Protein AF-A0A7J4DCG9-F1 (afdb_monomer_lite)

Sequence (161 aa):
MSRRATLTTMMIALLLVAVPYTTLATDSDGDGTDDADDDFPYNPCADTDTDGDGMPDTVISGCSSQSVDGYTSFEDPFTIASVKYTDTGNESVSRYLWNNANEPHIAHNQTNGTEMGFTLYYTSTGGVGLTDGDYFGTINYTGTVGNFTDGNNGYQMSDVD

pLDDT: mean 71.57, std 14.64, range [41.41, 92.0]

Radius of gyration: 29.54 Å; chains: 1; bounding box: 94×32×77 Å

Structure (mmCIF, N/CA/C/O backbone):
data_AF-A0A7J4DCG9-F1
#
_entry.id   AF-A0A7J4DCG9-F1
#
loop_
_atom_site.group_PDB
_atom_site.id
_atom_site.type_symbol
_atom_site.label_atom_id
_atom_site.label_alt_id
_atom_site.label_comp_id
_atom_site.label_asym_id
_atom_site.label_entity_id
_atom_site.label_seq_id
_atom_site.pdbx_PDB_ins_code
_atom_site.Cartn_x
_atom_site.Cartn_y
_atom_site.Cartn_z
_atom_site.occupancy
_atom_site.B_iso_or_equiv
_atom_site.auth_seq_id
_atom_site.auth_comp_id
_atom_site.auth_asym_id
_atom_site.auth_atom_id
_atom_site.pdbx_PDB_model_num
ATOM 1 N N . MET A 1 1 ? -75.446 -18.876 54.623 1.00 44.22 1 MET A N 1
ATOM 2 C CA . MET A 1 1 ? -74.372 -17.961 54.182 1.00 44.22 1 MET A CA 1
ATOM 3 C C . MET A 1 1 ? -74.416 -17.869 52.667 1.00 44.22 1 MET A C 1
ATOM 5 O O . MET A 1 1 ? -74.259 -18.893 52.027 1.00 44.22 1 MET A O 1
ATOM 9 N N . SER A 1 2 ? -74.671 -16.693 52.099 1.00 45.44 2 SER A N 1
ATOM 10 C CA . SER A 1 2 ? -74.272 -16.368 50.722 1.00 45.44 2 SER A CA 1
ATOM 11 C C . SER A 1 2 ? -74.349 -14.850 50.569 1.00 45.44 2 SER A C 1
ATOM 13 O O . SER A 1 2 ? -75.435 -14.274 50.615 1.00 45.44 2 SER A O 1
ATOM 15 N N . ARG A 1 3 ? -73.190 -14.184 50.524 1.00 50.09 3 ARG A N 1
ATOM 16 C CA . ARG A 1 3 ? -73.089 -12.743 50.265 1.00 50.09 3 ARG A CA 1
ATOM 17 C C . ARG A 1 3 ? -72.812 -12.563 48.774 1.00 50.09 3 ARG A C 1
ATOM 19 O O . ARG A 1 3 ? -71.846 -13.116 48.261 1.00 50.09 3 ARG A O 1
ATOM 26 N N . ARG A 1 4 ? -73.681 -11.805 48.099 1.00 56.53 4 ARG A N 1
ATOM 27 C CA . ARG A 1 4 ? -73.513 -11.366 46.707 1.00 56.53 4 ARG A CA 1
ATOM 28 C C . ARG A 1 4 ? -72.272 -10.474 46.603 1.00 56.53 4 ARG A C 1
ATOM 30 O O . ARG A 1 4 ? -72.200 -9.475 47.312 1.00 56.53 4 ARG A O 1
ATOM 37 N N . ALA A 1 5 ? -71.341 -10.817 45.716 1.00 58.09 5 ALA A N 1
ATOM 38 C CA . ALA A 1 5 ? -70.244 -9.942 45.320 1.00 58.09 5 ALA A CA 1
ATOM 39 C C . ALA A 1 5 ? -70.673 -9.142 44.080 1.00 58.09 5 ALA A C 1
ATOM 41 O O . ALA A 1 5 ? -71.005 -9.713 43.043 1.00 58.09 5 ALA A O 1
ATOM 42 N N . THR A 1 6 ? -70.732 -7.820 44.213 1.00 58.25 6 THR A N 1
ATOM 43 C CA . THR A 1 6 ? -70.930 -6.870 43.112 1.00 58.25 6 THR A CA 1
ATOM 44 C C . THR A 1 6 ? -69.676 -6.825 42.241 1.00 58.25 6 THR A C 1
ATOM 46 O O . THR A 1 6 ? -68.588 -6.584 42.761 1.00 58.25 6 THR A O 1
ATOM 49 N N . LEU A 1 7 ? -69.822 -7.053 40.929 1.00 55.84 7 LEU A N 1
ATOM 50 C CA . LEU A 1 7 ? -68.757 -6.822 39.950 1.00 55.84 7 LEU A CA 1
ATOM 51 C C . LEU A 1 7 ? -68.547 -5.313 39.794 1.00 55.84 7 LEU A C 1
ATOM 53 O O . LEU A 1 7 ? -69.389 -4.623 39.222 1.00 55.84 7 LEU A O 1
ATOM 57 N N . THR A 1 8 ? -67.420 -4.814 40.288 1.00 48.59 8 THR A N 1
ATOM 58 C CA . THR A 1 8 ? -66.959 -3.455 40.007 1.00 48.59 8 THR A CA 1
ATOM 59 C C . THR A 1 8 ? -66.013 -3.519 38.813 1.00 48.59 8 THR A C 1
ATOM 61 O O . THR A 1 8 ? -64.968 -4.162 38.873 1.00 48.59 8 THR A O 1
ATOM 64 N N . THR A 1 9 ? -66.412 -2.889 37.711 1.00 53.56 9 THR A N 1
ATOM 65 C CA . THR A 1 9 ? -65.647 -2.736 36.471 1.00 53.56 9 THR A CA 1
ATOM 66 C C . THR A 1 9 ? -64.267 -2.134 36.755 1.00 53.56 9 THR A C 1
ATOM 68 O O . THR A 1 9 ? -64.163 -0.945 37.049 1.00 53.56 9 THR A O 1
ATOM 71 N N . MET A 1 10 ? -63.196 -2.928 36.658 1.00 53.28 10 MET A N 1
ATOM 72 C CA . MET A 1 10 ? -61.834 -2.392 36.583 1.00 53.28 10 MET A CA 1
ATOM 73 C C . MET A 1 10 ? -61.588 -1.912 35.151 1.00 53.28 10 MET A C 1
ATOM 75 O O . MET A 1 10 ? -61.256 -2.704 34.272 1.00 53.28 10 MET A O 1
ATOM 79 N N . MET A 1 11 ? -61.763 -0.610 34.904 1.00 48.47 11 MET A N 1
ATOM 80 C CA . MET A 1 11 ? -61.104 0.027 33.765 1.00 48.47 11 MET A CA 1
ATOM 81 C C . MET A 1 11 ? -59.597 -0.029 34.016 1.00 48.47 11 MET A C 1
ATOM 83 O O . MET A 1 11 ? -59.070 0.705 34.850 1.00 48.47 11 MET A O 1
ATOM 87 N N . ILE A 1 12 ? -58.910 -0.916 33.303 1.00 56.66 12 ILE A N 1
ATOM 88 C CA . ILE A 1 12 ? -57.455 -0.894 33.195 1.00 56.66 12 ILE A CA 1
ATOM 89 C C . ILE A 1 12 ? -57.124 0.312 32.315 1.00 56.66 12 ILE A C 1
ATOM 91 O O . ILE A 1 12 ? -57.297 0.277 31.098 1.00 56.66 12 ILE A O 1
ATOM 95 N N . ALA A 1 13 ? -56.723 1.412 32.949 1.00 50.56 13 ALA A N 1
ATOM 96 C CA . ALA A 1 13 ? -56.081 2.514 32.257 1.00 50.56 13 ALA A CA 1
ATOM 97 C C . ALA A 1 13 ? -54.758 1.983 31.693 1.00 50.56 13 ALA A C 1
ATOM 99 O O . ALA A 1 13 ? -53.859 1.621 32.452 1.00 50.56 13 ALA A O 1
ATOM 100 N N . LEU A 1 14 ? -54.662 1.895 30.365 1.00 54.31 14 LEU A N 1
ATOM 101 C CA . LEU A 1 14 ? -53.401 1.680 29.669 1.00 54.31 14 LEU A CA 1
ATOM 102 C C . LEU A 1 14 ? -52.536 2.915 29.934 1.00 54.31 14 LEU A C 1
ATOM 104 O O . LEU A 1 14 ? -52.659 3.935 29.258 1.00 54.31 14 LEU A O 1
ATOM 108 N N . LEU A 1 15 ? -51.722 2.840 30.986 1.00 50.94 15 LEU A N 1
ATOM 109 C CA . LEU A 1 15 ? -50.648 3.784 31.227 1.00 50.94 15 LEU A CA 1
ATOM 110 C C . LEU A 1 15 ? -49.685 3.613 30.054 1.00 50.94 15 LEU A C 1
ATOM 112 O O . LEU A 1 15 ? -48.963 2.620 29.981 1.00 50.94 15 LEU A O 1
ATOM 116 N N . LEU A 1 16 ? -49.744 4.543 29.101 1.00 51.16 16 LEU A N 1
ATOM 117 C CA . LEU A 1 16 ? -48.717 4.697 28.084 1.00 51.16 16 LEU A CA 1
ATOM 118 C C . LEU A 1 16 ? -47.424 4.970 28.857 1.00 51.16 16 LEU A C 1
ATOM 120 O O . LEU A 1 16 ? -47.206 6.079 29.346 1.00 51.16 16 LEU A O 1
ATOM 124 N N . VAL A 1 17 ? -46.617 3.931 29.066 1.00 52.47 17 VAL A N 1
ATOM 125 C CA . VAL A 1 17 ? -45.258 4.092 29.566 1.00 52.47 17 VAL A CA 1
ATOM 126 C C . VAL A 1 17 ? -44.535 4.815 28.442 1.00 52.47 17 VAL A C 1
ATOM 128 O O . VAL A 1 17 ? -44.123 4.202 27.463 1.00 52.47 17 VAL A O 1
ATOM 131 N N . ALA A 1 18 ? -44.464 6.142 28.539 1.00 52.88 18 ALA A N 1
ATOM 132 C CA . ALA A 1 18 ? -43.447 6.900 27.844 1.00 52.88 18 ALA A CA 1
ATOM 133 C C . ALA A 1 18 ? -42.127 6.405 28.432 1.00 52.88 18 ALA A C 1
ATOM 135 O O . ALA A 1 18 ? -41.692 6.864 29.487 1.00 52.88 18 ALA A O 1
ATOM 136 N N . VAL A 1 19 ? -41.567 5.369 27.810 1.00 52.94 19 VAL A N 1
ATOM 137 C CA . VAL A 1 19 ? -40.178 4.995 28.027 1.00 52.94 19 VAL A CA 1
ATOM 138 C C . VAL A 1 19 ? -39.419 6.275 27.690 1.00 52.94 19 VAL A C 1
ATOM 140 O O . VAL A 1 19 ? -39.606 6.778 26.577 1.00 52.94 19 VAL A O 1
ATOM 143 N N . PRO A 1 20 ? -38.684 6.899 28.628 1.00 50.31 20 PRO A N 1
ATOM 144 C CA . PRO A 1 20 ? -37.790 7.958 28.216 1.00 50.31 20 PRO A CA 1
ATOM 145 C C . PRO A 1 20 ? -36.866 7.283 27.214 1.00 50.31 20 PRO A C 1
ATOM 147 O O . PRO A 1 20 ? -36.196 6.312 27.559 1.00 50.31 20 PRO A O 1
ATOM 150 N N . TYR A 1 21 ? -36.929 7.720 25.958 1.00 48.03 21 TYR A N 1
ATOM 151 C CA . TYR A 1 21 ? -35.881 7.431 25.002 1.00 48.03 21 TYR A CA 1
ATOM 152 C C . TYR A 1 21 ? -34.609 7.832 25.729 1.00 48.03 21 TYR A C 1
ATOM 154 O O . TYR A 1 21 ? -34.419 9.011 26.041 1.00 48.03 21 TYR A O 1
ATOM 162 N N . THR A 1 22 ? -33.820 6.845 26.132 1.00 48.50 22 THR A N 1
ATOM 163 C CA . THR A 1 22 ? -32.450 7.095 26.513 1.00 48.50 22 THR A CA 1
ATOM 164 C C . THR A 1 22 ? -31.837 7.593 25.221 1.00 48.50 22 THR A C 1
ATOM 166 O O . THR A 1 22 ? -31.469 6.811 24.356 1.00 48.50 22 THR A O 1
ATOM 169 N N . THR A 1 23 ? -31.821 8.913 25.041 1.00 51.66 23 THR A N 1
ATOM 170 C CA . THR A 1 23 ? -30.676 9.536 24.397 1.00 51.66 23 THR A CA 1
ATOM 171 C C . THR A 1 23 ? -29.499 8.863 25.078 1.00 51.66 23 THR A C 1
ATOM 173 O O . THR A 1 23 ? -29.380 9.007 26.302 1.00 51.66 23 THR A O 1
ATOM 176 N N . LEU A 1 24 ? -28.780 8.000 24.367 1.00 57.47 24 LEU A N 1
ATOM 177 C CA . LEU A 1 24 ? -27.548 7.440 24.883 1.00 57.47 24 LEU A CA 1
ATOM 178 C C . LEU A 1 24 ? -26.710 8.668 25.236 1.00 57.47 24 LEU A C 1
ATOM 180 O O . LEU A 1 24 ? -26.319 9.447 24.378 1.00 57.47 24 LEU A O 1
ATOM 184 N N . ALA A 1 25 ? -26.636 8.992 26.528 1.00 62.19 25 ALA A N 1
ATOM 185 C CA . ALA A 1 25 ? -26.013 10.233 26.996 1.00 62.19 25 ALA A CA 1
ATOM 186 C C . ALA A 1 25 ? -24.484 10.186 26.818 1.00 62.19 25 ALA A 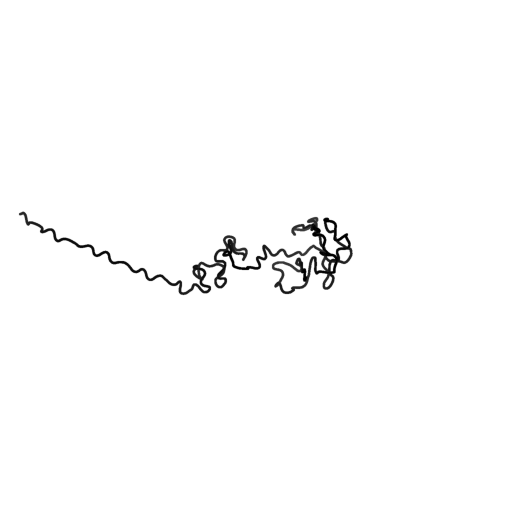C 1
ATOM 188 O O . ALA A 1 25 ? -23.785 11.145 27.137 1.00 62.19 25 ALA A O 1
ATOM 189 N N . THR A 1 26 ? -24.028 9.037 26.343 1.00 83.00 26 THR A N 1
ATOM 190 C CA . THR A 1 26 ? -22.692 8.530 26.120 1.00 83.00 26 THR A CA 1
ATOM 191 C C . THR A 1 26 ? -22.591 8.003 24.690 1.00 83.00 26 THR A C 1
ATOM 193 O O . THR A 1 26 ? -21.842 7.090 24.470 1.00 83.00 26 THR A O 1
ATOM 196 N N . ASP A 1 27 ? -23.380 8.484 23.731 1.00 88.00 27 ASP A N 1
ATOM 197 C CA . ASP A 1 27 ? -23.137 8.231 22.301 1.00 88.00 27 ASP A CA 1
ATOM 198 C C . ASP A 1 27 ? -22.397 9.467 21.771 1.00 88.00 27 ASP A C 1
ATOM 200 O O . ASP A 1 27 ? -22.999 10.531 21.556 1.00 88.00 27 ASP A O 1
ATOM 204 N N . SER A 1 28 ? -21.065 9.392 21.766 1.00 90.12 28 SER A N 1
ATOM 205 C CA . SER A 1 28 ? -20.195 10.556 21.578 1.00 90.12 28 SER A CA 1
ATOM 206 C C . SER A 1 28 ? -20.137 11.051 20.134 1.00 90.12 28 SER A C 1
ATOM 208 O O . SER A 1 28 ? -19.852 12.239 19.923 1.00 90.12 28 SER A O 1
ATOM 210 N N . ASP A 1 29 ? -20.422 10.203 19.150 1.00 86.12 29 ASP A N 1
ATOM 211 C CA . ASP A 1 29 ? -20.410 10.572 17.733 1.00 86.12 29 ASP A CA 1
ATOM 212 C C . ASP A 1 29 ? -21.792 10.566 17.061 1.00 86.12 29 ASP A C 1
ATOM 214 O O . ASP A 1 29 ? -21.968 11.210 16.019 1.00 86.12 29 ASP A O 1
ATOM 218 N N . GLY A 1 30 ? -22.802 10.006 17.722 1.00 88.69 30 GLY A N 1
ATOM 219 C CA . GLY A 1 30 ? -24.195 10.067 17.312 1.00 88.69 30 GLY A CA 1
ATOM 220 C C . GLY A 1 30 ? -24.573 9.051 16.240 1.00 88.69 30 GLY A C 1
ATOM 221 O O . GLY A 1 30 ? -25.526 9.325 15.494 1.00 88.69 30 GLY A O 1
ATOM 222 N N . ASP A 1 31 ? -23.846 7.940 16.109 1.00 85.94 31 ASP A N 1
ATOM 223 C CA . ASP A 1 31 ? -24.159 6.892 15.131 1.00 85.94 31 ASP A CA 1
ATOM 224 C C . ASP A 1 31 ? -25.282 5.935 15.574 1.00 85.94 31 ASP A C 1
ATOM 226 O O . ASP A 1 31 ? -25.894 5.252 14.741 1.00 85.94 31 ASP A O 1
ATOM 230 N N . GLY A 1 32 ? -25.661 6.003 16.854 1.00 88.75 32 GLY A N 1
ATOM 231 C CA . GLY A 1 32 ? -26.732 5.218 17.454 1.00 88.75 32 GLY A CA 1
ATOM 232 C C . GLY A 1 32 ? -26.263 4.066 18.344 1.00 88.75 32 GLY A C 1
ATOM 233 O O . GLY A 1 32 ? -27.137 3.381 18.899 1.00 88.75 32 GLY A O 1
ATOM 234 N N . THR A 1 33 ? -24.953 3.881 18.513 1.00 89.31 33 THR A N 1
ATOM 235 C CA . THR A 1 33 ? -24.330 2.921 19.437 1.00 89.31 33 THR A CA 1
ATOM 236 C C . THR A 1 33 ? -23.847 3.637 20.713 1.00 89.31 33 THR A C 1
ATOM 238 O O . THR A 1 33 ? -23.588 4.833 20.718 1.00 89.31 33 THR A O 1
ATOM 241 N N . ASP A 1 34 ? -23.852 2.958 21.868 1.00 90.75 34 ASP A N 1
ATOM 242 C CA . ASP A 1 34 ? -23.335 3.542 23.125 1.00 90.75 34 ASP A CA 1
ATOM 243 C C . ASP A 1 34 ? -21.804 3.494 23.119 1.00 90.75 34 ASP A C 1
ATOM 245 O O . ASP A 1 34 ? -21.279 2.436 22.797 1.00 90.75 34 ASP A O 1
ATOM 249 N N . ASP A 1 35 ? -21.090 4.511 23.618 1.00 89.81 35 ASP A N 1
ATOM 250 C CA . ASP A 1 35 ? -19.615 4.516 23.748 1.00 89.81 35 ASP A CA 1
ATOM 251 C C . ASP A 1 35 ? -19.070 3.259 24.465 1.00 89.81 35 ASP A C 1
ATOM 253 O O . ASP A 1 35 ? -17.888 2.933 24.369 1.00 89.81 35 ASP A O 1
ATOM 257 N N . ALA A 1 36 ? -19.891 2.599 25.292 1.00 90.12 36 ALA A N 1
ATOM 258 C CA . ALA A 1 36 ? -19.518 1.385 26.019 1.00 90.12 36 ALA A CA 1
ATOM 259 C C . ALA A 1 36 ? -19.610 0.093 25.186 1.00 90.12 36 ALA A C 1
ATOM 261 O O . ALA A 1 36 ? -18.983 -0.898 25.564 1.00 90.12 36 ALA A O 1
ATOM 262 N N . ASP A 1 37 ? -20.407 0.109 24.120 1.00 90.06 37 ASP A N 1
ATOM 263 C CA . ASP A 1 37 ? -20.679 -1.008 23.210 1.00 90.06 37 ASP A CA 1
ATOM 264 C C . ASP A 1 37 ? -20.216 -0.695 21.766 1.00 90.06 37 ASP A C 1
ATOM 266 O O . ASP A 1 37 ? -20.487 -1.480 20.862 1.00 90.06 37 ASP A O 1
ATOM 270 N N . ASP A 1 38 ? -19.546 0.443 21.570 1.00 90.06 38 ASP A N 1
ATOM 271 C CA . ASP A 1 38 ? -18.994 0.942 20.312 1.00 90.06 38 ASP A CA 1
ATOM 272 C C . ASP A 1 38 ? -17.466 0.765 20.310 1.00 90.06 38 ASP A C 1
ATOM 274 O O . ASP A 1 38 ? -16.756 1.291 21.177 1.00 90.06 38 ASP A O 1
ATOM 278 N N . ASP A 1 39 ? -16.947 0.009 19.345 1.00 92.00 39 ASP A N 1
ATOM 279 C CA . ASP A 1 39 ? -15.506 -0.214 19.184 1.00 92.00 39 ASP A CA 1
ATOM 280 C C . ASP A 1 39 ? -14.783 1.021 18.604 1.00 92.00 39 ASP A C 1
ATOM 282 O O . ASP A 1 39 ? -13.559 1.165 18.739 1.00 92.00 39 ASP A O 1
ATOM 286 N N . PHE A 1 40 ? -15.535 1.975 18.042 1.00 88.50 40 PHE A N 1
ATOM 287 C CA . PHE A 1 40 ? -15.062 3.251 17.510 1.00 88.50 40 PHE A CA 1
ATOM 288 C C . PHE A 1 40 ? -15.840 4.480 18.049 1.00 88.50 40 PHE A C 1
ATOM 290 O O . PHE A 1 40 ? -16.286 5.284 17.234 1.00 88.50 40 PHE A O 1
ATOM 297 N N . PRO A 1 41 ? -15.816 4.788 19.370 1.00 89.88 41 PRO A N 1
ATOM 298 C CA . PRO A 1 41 ? -16.686 5.786 20.042 1.00 89.88 41 PRO A CA 1
ATOM 299 C C . PRO A 1 41 ? -16.662 7.250 19.551 1.00 89.88 41 PRO A C 1
ATOM 301 O O . PRO A 1 41 ? -17.262 8.137 20.154 1.00 89.88 41 PRO A O 1
ATOM 304 N N . TYR A 1 42 ? -15.832 7.580 18.565 1.00 86.94 42 TYR A N 1
ATOM 305 C CA . TYR A 1 42 ? -15.688 8.932 18.014 1.00 86.94 42 TYR A CA 1
ATOM 306 C C . TYR A 1 42 ? -15.776 8.954 16.481 1.00 86.94 42 TYR A C 1
ATOM 308 O O . TYR A 1 42 ? -15.419 9.965 15.857 1.00 86.94 42 TYR A O 1
ATOM 316 N N . ASN A 1 43 ? -16.160 7.839 15.869 1.00 83.81 43 ASN A N 1
ATOM 317 C CA . ASN A 1 43 ? -16.291 7.668 14.440 1.00 83.81 43 ASN A CA 1
ATOM 318 C C . ASN A 1 43 ? -17.760 7.407 14.062 1.00 83.81 43 ASN A C 1
ATOM 320 O O . ASN A 1 43 ? -18.161 6.254 13.972 1.00 83.81 43 ASN A O 1
ATOM 324 N N . PRO 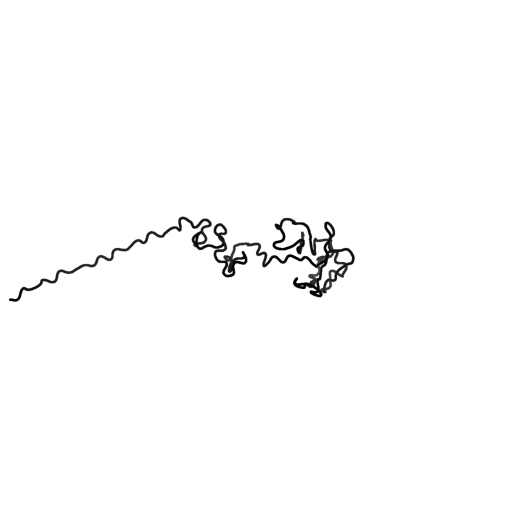A 1 44 ? -18.513 8.436 13.626 1.00 87.69 44 PRO A N 1
ATOM 325 C CA . PRO A 1 44 ? -19.952 8.320 13.364 1.00 87.69 44 PRO A CA 1
ATOM 326 C C . PRO A 1 44 ? -20.315 7.466 12.133 1.00 87.69 44 PRO A C 1
ATOM 328 O O . PRO A 1 44 ? -21.406 7.575 11.570 1.00 87.69 44 PRO A O 1
ATOM 331 N N . CYS A 1 45 ? -19.340 6.735 11.602 1.00 87.56 45 CYS A N 1
ATOM 332 C CA . CYS A 1 45 ? -19.407 5.929 10.402 1.00 87.56 45 CYS A CA 1
ATOM 333 C C . CYS A 1 45 ? -19.166 4.441 10.676 1.00 87.56 45 CYS A C 1
ATOM 335 O O . CYS A 1 45 ? -19.226 3.681 9.705 1.00 87.56 45 CYS A O 1
ATOM 337 N N . ALA A 1 46 ? -18.851 4.040 11.908 1.00 88.75 46 ALA A N 1
ATOM 338 C CA . ALA A 1 46 ? -18.504 2.672 12.269 1.00 88.75 46 ALA A CA 1
ATOM 339 C C . ALA A 1 46 ? -18.730 2.421 13.763 1.00 88.75 46 ALA A C 1
ATOM 341 O O . ALA A 1 46 ? -18.283 3.239 14.547 1.00 88.75 46 ALA A O 1
ATOM 342 N N . ASP A 1 47 ? -19.287 1.255 14.109 1.00 90.31 47 ASP A N 1
ATOM 343 C CA . ASP A 1 47 ? -19.621 0.884 15.494 1.00 90.31 47 ASP A CA 1
ATOM 344 C C . ASP A 1 47 ? -19.016 -0.460 15.966 1.00 90.31 47 ASP A C 1
ATOM 346 O O . ASP A 1 47 ? -18.784 -0.664 17.153 1.00 90.31 47 ASP A O 1
ATOM 350 N N . THR A 1 48 ? -18.763 -1.401 15.050 1.00 89.69 48 THR A N 1
ATOM 351 C CA . THR A 1 48 ? -18.478 -2.811 15.379 1.00 89.69 48 THR A CA 1
ATOM 352 C C . THR A 1 48 ? -17.140 -3.275 14.796 1.00 89.69 48 THR A C 1
ATOM 354 O O . THR A 1 48 ? -16.920 -3.111 13.593 1.00 89.69 48 THR A O 1
ATOM 357 N N . ASP A 1 49 ? -16.302 -3.929 15.607 1.00 88.31 49 ASP A N 1
ATOM 358 C CA . ASP A 1 49 ? -15.083 -4.665 15.220 1.00 88.31 49 ASP A CA 1
ATOM 359 C C . ASP A 1 49 ? -15.124 -6.092 15.814 1.00 88.31 49 ASP A C 1
ATOM 361 O O . ASP A 1 49 ? -14.710 -6.350 16.950 1.00 88.31 49 ASP A O 1
ATOM 365 N N . THR A 1 50 ? -15.676 -7.055 15.065 1.00 90.75 50 THR A N 1
ATOM 366 C CA . THR A 1 50 ? -15.933 -8.406 15.601 1.00 90.75 50 THR A CA 1
ATOM 367 C C . THR A 1 50 ? -14.650 -9.189 15.906 1.00 90.75 50 THR A C 1
ATOM 369 O O . THR A 1 50 ? -14.666 -10.070 16.781 1.00 90.75 50 THR A O 1
ATOM 372 N N . ASP A 1 51 ? -13.557 -8.944 15.180 1.00 79.38 51 ASP A N 1
ATOM 373 C CA . ASP A 1 51 ? -12.300 -9.688 15.329 1.00 79.38 51 ASP A CA 1
ATOM 374 C C . ASP A 1 51 ? -11.163 -8.902 16.001 1.00 79.38 51 ASP A C 1
ATOM 376 O O . ASP A 1 51 ? -10.126 -9.497 16.327 1.00 79.38 51 ASP A O 1
ATOM 380 N N . GLY A 1 52 ? -11.413 -7.645 16.365 1.00 82.56 52 GLY A N 1
ATOM 381 C CA . GLY A 1 52 ? -10.520 -6.805 17.155 1.00 82.56 52 GLY A CA 1
ATOM 382 C C . GLY A 1 52 ? -9.277 -6.377 16.380 1.00 82.56 52 GLY A C 1
ATOM 383 O O . GLY A 1 52 ? -8.210 -6.218 16.990 1.00 82.56 52 GLY A O 1
ATOM 384 N N . ASP A 1 53 ? -9.370 -6.284 15.054 1.00 73.44 53 ASP A N 1
ATOM 385 C CA . ASP A 1 53 ? -8.246 -5.938 14.182 1.00 73.44 53 ASP A CA 1
ATOM 386 C C . ASP A 1 53 ? -8.049 -4.415 14.024 1.00 73.44 53 ASP A C 1
ATOM 388 O O . ASP A 1 53 ? -7.047 -3.963 13.453 1.00 73.44 53 ASP A O 1
ATOM 392 N N . GLY A 1 54 ? -8.949 -3.622 14.614 1.00 78.06 54 GLY A N 1
ATOM 393 C CA . GLY A 1 54 ? -8.958 -2.166 14.565 1.00 78.06 54 GLY A CA 1
ATOM 394 C C . GLY A 1 54 ? -9.600 -1.596 13.300 1.00 78.06 54 GLY A C 1
ATOM 395 O O . GLY A 1 54 ? -9.511 -0.381 13.083 1.00 78.06 54 GLY A O 1
ATOM 396 N N . MET A 1 55 ? -10.221 -2.435 12.467 1.00 78.50 55 MET A N 1
ATOM 397 C CA . MET A 1 55 ? -11.038 -2.051 11.321 1.00 78.50 55 MET A CA 1
ATOM 398 C C . MET A 1 55 ? -12.508 -2.371 11.592 1.00 78.50 55 MET A C 1
ATOM 400 O O . MET A 1 55 ? -12.837 -3.351 12.248 1.00 78.50 55 MET A O 1
ATOM 404 N N . PRO A 1 56 ? -13.431 -1.542 11.090 1.00 83.50 56 PRO A N 1
ATOM 405 C CA . PRO A 1 56 ? -14.839 -1.788 11.317 1.00 83.50 56 PRO A CA 1
ATOM 406 C C . PRO A 1 56 ? -15.371 -2.889 10.401 1.00 83.50 56 PRO A C 1
ATOM 408 O O . PRO A 1 56 ? -15.097 -2.894 9.197 1.00 83.50 56 PRO A O 1
ATOM 411 N N . ASP A 1 57 ? -16.234 -3.749 10.942 1.00 82.88 57 ASP A N 1
ATOM 412 C CA . ASP A 1 57 ? -16.959 -4.779 10.192 1.00 82.88 57 ASP A CA 1
ATOM 413 C C . ASP A 1 57 ? -17.731 -4.168 9.012 1.00 82.88 57 ASP A C 1
ATOM 415 O O . ASP A 1 57 ? -17.833 -4.746 7.923 1.00 82.88 57 ASP A O 1
ATOM 419 N N . THR A 1 58 ? -18.322 -2.989 9.241 1.00 81.50 58 THR A N 1
ATOM 420 C CA . THR A 1 58 ? -19.060 -2.231 8.231 1.00 81.50 58 THR A CA 1
ATOM 421 C C . THR A 1 58 ? -18.884 -0.729 8.411 1.00 81.50 58 THR A C 1
ATOM 423 O O . THR A 1 58 ? -18.743 -0.233 9.522 1.00 81.50 58 THR A O 1
ATOM 426 N N . VAL A 1 59 ? -18.940 0.006 7.298 1.00 82.25 59 VAL A N 1
ATOM 427 C CA . VAL A 1 59 ? -18.913 1.473 7.288 1.00 82.25 59 VAL A CA 1
ATOM 428 C C . VAL A 1 59 ? -20.225 1.998 6.711 1.00 82.25 59 VAL A C 1
ATOM 430 O O . VAL A 1 59 ? -20.706 1.490 5.690 1.00 82.25 59 VAL A O 1
ATOM 433 N N . ILE A 1 60 ? -20.800 3.039 7.318 1.00 80.62 60 ILE A N 1
ATOM 434 C CA . ILE A 1 60 ? -22.033 3.668 6.827 1.00 80.62 60 ILE A CA 1
ATOM 435 C C . ILE A 1 60 ? -21.845 4.186 5.389 1.00 80.62 60 ILE A C 1
ATOM 437 O O . ILE A 1 60 ? -20.931 4.946 5.063 1.00 80.62 60 ILE A O 1
ATOM 441 N N . SER A 1 61 ? -22.769 3.798 4.504 1.00 67.56 61 SER A N 1
ATOM 442 C CA . SER A 1 61 ? -22.773 4.200 3.094 1.00 67.56 61 SER A CA 1
ATOM 443 C C . SER A 1 61 ? -22.844 5.725 2.943 1.00 67.56 61 SER A C 1
ATOM 445 O O . SER A 1 61 ? -23.872 6.336 3.230 1.00 67.56 61 SER A O 1
ATOM 447 N N . GLY A 1 62 ? -21.788 6.326 2.390 1.00 69.62 62 GLY A N 1
ATOM 448 C CA . GLY A 1 62 ? -21.668 7.777 2.196 1.00 69.62 62 GLY A CA 1
ATOM 449 C C . GLY A 1 62 ? -20.612 8.428 3.088 1.00 69.62 62 GLY A C 1
ATOM 450 O O . GLY A 1 62 ? -20.230 9.569 2.828 1.00 69.62 62 GLY A O 1
ATOM 451 N N . CYS A 1 63 ? -20.087 7.695 4.068 1.00 72.94 63 CYS A N 1
ATOM 452 C CA . CYS A 1 63 ? -18.843 8.048 4.726 1.00 72.94 63 CYS A CA 1
ATOM 453 C C . CYS A 1 63 ? -17.665 7.740 3.798 1.00 72.94 63 CYS A C 1
ATOM 455 O O . CYS A 1 63 ? -17.492 6.613 3.337 1.00 72.94 63 CYS A O 1
ATOM 457 N N . SER A 1 64 ? -16.851 8.752 3.497 1.00 63.72 64 SER A N 1
ATOM 458 C CA . SER A 1 64 ? -15.571 8.554 2.822 1.00 63.72 64 SER A CA 1
ATOM 459 C C . SER A 1 64 ? -14.520 8.174 3.861 1.00 63.72 64 SER A C 1
ATOM 461 O O . SER A 1 64 ? -13.681 8.997 4.231 1.00 63.72 64 SER A O 1
ATOM 463 N N . SER A 1 65 ? -14.584 6.950 4.368 1.00 55.12 65 SER A N 1
ATOM 464 C CA . SER A 1 65 ? -13.453 6.397 5.105 1.00 55.12 65 SER A CA 1
ATOM 465 C C . SER A 1 65 ? -12.350 6.117 4.088 1.00 55.12 65 SER A C 1
ATOM 467 O O . SER A 1 65 ? -12.592 5.456 3.077 1.00 55.12 65 SER A O 1
ATOM 469 N N . GLN A 1 66 ? -11.143 6.641 4.313 1.00 49.41 66 GLN A N 1
ATOM 470 C CA . GLN A 1 66 ? -9.955 6.041 3.706 1.00 49.41 66 GLN A CA 1
ATOM 471 C C . GLN A 1 66 ? -9.814 4.673 4.374 1.00 49.41 66 GLN A C 1
ATOM 473 O O . GLN A 1 66 ? -9.187 4.571 5.424 1.00 49.41 66 GLN A O 1
ATOM 478 N N . SER A 1 67 ? -10.497 3.656 3.840 1.00 44.00 67 SER A N 1
ATOM 479 C CA . SER A 1 67 ? -10.326 2.286 4.305 1.00 44.00 67 SER A CA 1
ATOM 480 C C . SER A 1 67 ? -8.931 1.855 3.870 1.00 44.00 67 SER A C 1
ATOM 482 O O . SER A 1 67 ? -8.633 1.638 2.696 1.00 44.00 67 SER A O 1
ATOM 484 N N . VAL A 1 68 ? -8.008 1.877 4.823 1.00 48.50 68 VAL A N 1
ATOM 485 C CA . VAL A 1 68 ? -6.731 1.203 4.656 1.00 48.50 68 VAL A CA 1
ATOM 486 C C . VAL A 1 68 ? -7.022 -0.238 5.038 1.00 48.50 68 VAL A C 1
ATOM 488 O O . VAL A 1 68 ? -6.996 -0.558 6.213 1.00 48.50 68 VAL A O 1
ATOM 491 N N . ASP A 1 69 ? -7.340 -1.087 4.056 1.00 41.78 69 ASP A N 1
ATOM 492 C CA . ASP A 1 69 ? -7.817 -2.479 4.225 1.00 41.78 69 ASP A CA 1
ATOM 493 C C . ASP A 1 69 ? -6.768 -3.451 4.833 1.00 41.78 69 ASP A C 1
ATOM 495 O O . ASP A 1 69 ? -6.839 -4.668 4.662 1.00 41.78 69 ASP A O 1
ATOM 499 N N . GLY A 1 70 ? -5.747 -2.919 5.505 1.00 45.16 70 GLY A N 1
ATOM 500 C CA . GLY A 1 70 ? -4.708 -3.670 6.193 1.00 45.16 70 GLY A CA 1
ATOM 501 C C . GLY A 1 70 ? -3.365 -2.946 6.197 1.00 45.16 70 GLY A C 1
ATOM 502 O O . GLY A 1 70 ? -2.938 -2.348 5.207 1.00 45.16 70 GLY A O 1
ATOM 503 N N . TYR A 1 71 ? -2.654 -3.059 7.316 1.00 50.59 71 TYR A N 1
ATOM 504 C CA . TYR A 1 71 ? -1.232 -2.750 7.393 1.00 50.59 71 TYR A CA 1
ATOM 505 C C . TYR A 1 71 ? -0.456 -4.061 7.287 1.00 50.59 71 TYR A C 1
ATOM 507 O O . TYR A 1 71 ? -0.584 -4.936 8.136 1.00 50.59 71 TYR A O 1
ATOM 515 N N . THR A 1 72 ? 0.378 -4.196 6.259 1.00 53.78 72 THR A N 1
ATOM 516 C CA . THR A 1 72 ? 1.437 -5.208 6.245 1.00 53.78 72 THR A CA 1
ATOM 517 C C . THR A 1 72 ? 2.764 -4.468 6.274 1.00 53.78 72 THR A C 1
ATOM 519 O O . THR A 1 72 ? 3.122 -3.740 5.348 1.00 53.78 72 THR A O 1
ATOM 522 N N . SER A 1 73 ? 3.474 -4.593 7.384 1.00 60.16 73 SER A N 1
ATOM 523 C CA . SER A 1 73 ? 4.876 -4.211 7.470 1.00 60.16 73 SER A CA 1
ATOM 524 C C . SER A 1 73 ? 5.733 -5.363 6.959 1.00 60.16 73 SER A C 1
ATOM 526 O O . SER A 1 73 ? 5.335 -6.527 7.006 1.00 60.16 73 SER A O 1
ATOM 528 N N . PHE A 1 74 ? 6.888 -5.031 6.394 1.00 67.62 74 PHE A N 1
ATOM 529 C CA . PHE A 1 74 ? 7.799 -6.018 5.835 1.00 67.62 74 PHE A CA 1
ATOM 530 C C . PHE A 1 74 ? 9.203 -5.797 6.377 1.00 67.62 74 PHE A C 1
ATOM 532 O O . PHE A 1 74 ? 9.688 -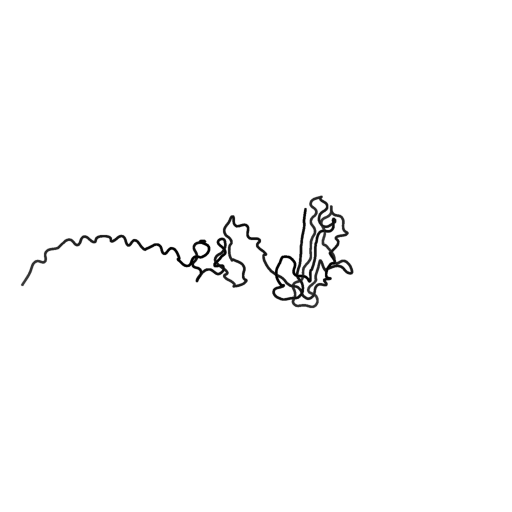4.669 6.349 1.00 67.62 74 PHE A O 1
ATOM 539 N N . GLU A 1 75 ? 9.892 -6.860 6.779 1.00 67.25 75 GLU A N 1
ATOM 540 C CA . GLU A 1 75 ? 11.295 -6.765 7.213 1.00 67.25 75 GLU A CA 1
ATOM 541 C C . GLU A 1 75 ? 12.291 -7.277 6.172 1.00 67.25 75 GLU A C 1
ATOM 543 O O . GLU A 1 75 ? 13.430 -6.814 6.106 1.00 67.25 75 GLU A O 1
ATOM 548 N N . ASP A 1 76 ? 11.838 -8.178 5.304 1.00 75.56 76 ASP A N 1
ATOM 549 C CA . ASP A 1 76 ? 12.689 -8.874 4.338 1.00 75.56 76 ASP A CA 1
ATOM 550 C C . ASP A 1 76 ? 12.881 -8.175 2.974 1.00 75.56 76 ASP A C 1
ATOM 552 O O . ASP A 1 76 ? 13.963 -8.292 2.384 1.00 75.56 76 ASP A O 1
ATOM 556 N N . PRO A 1 77 ? 11.882 -7.491 2.381 1.00 78.56 77 PRO A N 1
ATOM 557 C CA . PRO A 1 77 ? 12.068 -6.794 1.117 1.00 78.56 77 PRO A CA 1
ATOM 558 C C . PRO A 1 77 ? 13.120 -5.688 1.240 1.00 78.56 77 PRO A C 1
ATOM 560 O O . PRO A 1 77 ? 13.070 -4.852 2.138 1.00 78.56 77 PRO A O 1
ATOM 563 N N . PHE A 1 78 ? 14.060 -5.648 0.294 1.00 81.31 78 PHE A N 1
ATOM 564 C CA . PHE A 1 78 ? 15.053 -4.587 0.237 1.00 81.31 78 PHE A CA 1
ATOM 565 C C . PHE A 1 78 ? 14.368 -3.244 0.000 1.00 81.31 78 PHE A C 1
ATOM 567 O O . PHE A 1 78 ? 13.645 -3.053 -0.979 1.00 81.31 78 PHE A O 1
ATOM 574 N N . THR A 1 79 ? 14.673 -2.295 0.872 1.00 77.94 79 THR A N 1
ATOM 575 C CA . THR A 1 79 ? 14.316 -0.894 0.712 1.00 77.94 79 THR A CA 1
ATOM 576 C C . THR A 1 79 ? 15.531 -0.022 0.994 1.00 77.94 79 THR A C 1
ATOM 578 O O . THR A 1 79 ? 16.469 -0.406 1.697 1.00 77.94 79 THR A O 1
ATOM 581 N N . ILE A 1 80 ? 15.522 1.166 0.407 1.00 77.44 80 ILE A N 1
ATOM 582 C CA . ILE A 1 80 ? 16.555 2.174 0.568 1.00 77.44 80 ILE A CA 1
ATOM 583 C C . ILE A 1 80 ? 15.874 3.534 0.715 1.00 77.44 80 ILE A C 1
ATOM 585 O O . ILE A 1 80 ? 15.071 3.947 -0.121 1.00 77.44 80 ILE A O 1
ATOM 589 N N . ALA A 1 81 ? 16.203 4.235 1.799 1.00 72.44 81 ALA A N 1
ATOM 590 C CA . ALA A 1 81 ? 15.642 5.550 2.077 1.00 72.44 81 ALA A CA 1
ATOM 591 C C . ALA A 1 81 ? 15.957 6.526 0.934 1.00 72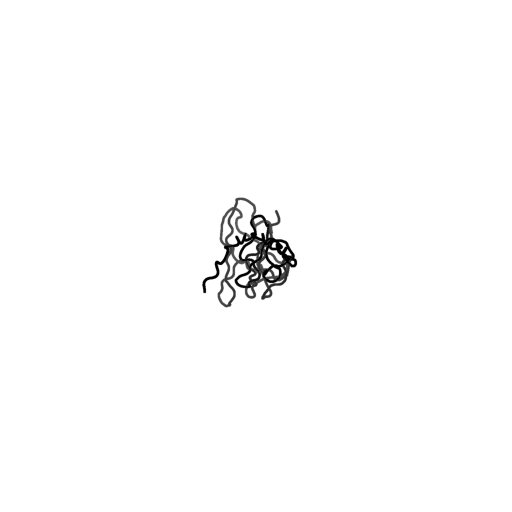.44 81 ALA A C 1
ATOM 593 O O . ALA A 1 81 ? 17.076 6.548 0.415 1.00 72.44 81 ALA A O 1
ATOM 594 N N . SER A 1 82 ? 14.986 7.376 0.594 1.00 71.00 82 SER A N 1
ATOM 595 C CA . SER A 1 82 ? 15.141 8.461 -0.388 1.00 71.00 82 SER A CA 1
ATOM 596 C C . SER A 1 82 ? 15.441 8.023 -1.830 1.00 71.00 82 SER A C 1
ATOM 598 O O . SER A 1 82 ? 15.793 8.867 -2.655 1.00 71.00 82 SER A O 1
ATOM 600 N N . VAL A 1 83 ? 15.281 6.739 -2.156 1.00 76.50 83 VAL A N 1
ATOM 601 C CA . VAL A 1 83 ? 15.312 6.216 -3.529 1.00 76.50 83 VAL A CA 1
ATOM 602 C C . VAL A 1 83 ? 13.919 5.690 -3.868 1.00 76.50 83 VAL A C 1
ATOM 604 O O . VAL A 1 83 ? 13.234 5.142 -3.007 1.00 76.50 83 VAL A O 1
ATOM 607 N N . LYS A 1 84 ? 13.487 5.895 -5.113 1.00 76.69 84 LYS A N 1
ATOM 608 C CA . LYS A 1 84 ? 12.202 5.415 -5.635 1.00 76.69 84 LYS A CA 1
ATOM 609 C C . LYS A 1 84 ? 12.433 4.236 -6.575 1.00 76.69 84 LYS A C 1
ATOM 611 O O . LYS A 1 84 ? 13.496 4.161 -7.192 1.00 76.69 84 LYS A O 1
ATOM 616 N N . TYR A 1 85 ? 11.446 3.354 -6.708 1.00 82.12 85 TYR A N 1
ATOM 617 C CA . TYR A 1 85 ? 11.409 2.446 -7.850 1.00 82.12 85 TYR A CA 1
ATOM 618 C C . TYR A 1 85 ? 11.138 3.246 -9.126 1.00 82.12 85 TYR A C 1
ATOM 620 O O . TYR A 1 85 ? 10.255 4.104 -9.132 1.00 82.12 85 TYR A O 1
ATOM 628 N N . THR A 1 86 ? 11.874 2.957 -10.197 1.00 82.62 86 THR A N 1
ATOM 629 C CA . THR A 1 86 ? 11.630 3.540 -11.522 1.00 82.62 86 THR A CA 1
ATOM 630 C C . THR A 1 86 ? 11.140 2.455 -12.473 1.00 82.62 86 THR A C 1
ATOM 632 O O . THR A 1 86 ? 11.892 1.546 -12.835 1.00 82.62 86 THR A O 1
ATOM 635 N N . ASP A 1 87 ? 9.893 2.544 -12.935 1.00 84.31 87 ASP A N 1
ATOM 636 C CA . ASP A 1 87 ? 9.422 1.640 -13.981 1.00 84.31 87 ASP A CA 1
ATOM 637 C C . ASP A 1 87 ? 10.048 2.025 -15.331 1.00 84.31 87 ASP A C 1
ATOM 639 O O . ASP A 1 87 ? 9.841 3.116 -15.853 1.00 84.31 87 ASP A O 1
ATOM 643 N N . THR A 1 88 ? 10.844 1.117 -15.898 1.00 83.94 88 THR A N 1
ATOM 644 C CA . THR A 1 88 ? 11.555 1.327 -17.172 1.00 83.94 88 THR A CA 1
ATOM 645 C C . THR A 1 88 ? 10.889 0.633 -18.358 1.00 83.94 88 THR A C 1
ATOM 647 O O . THR A 1 88 ? 11.406 0.678 -19.479 1.00 83.94 88 THR A O 1
ATOM 650 N N . GLY A 1 89 ? 9.773 -0.063 -18.134 1.00 82.75 89 GLY A N 1
ATOM 651 C CA . GLY A 1 89 ? 9.052 -0.716 -19.217 1.00 82.75 89 GLY A CA 1
ATOM 652 C C . GLY A 1 89 ? 8.121 0.239 -19.972 1.00 82.75 89 GLY A C 1
ATOM 653 O O . GLY A 1 89 ? 7.916 1.386 -19.603 1.00 82.75 89 GLY A O 1
ATOM 654 N N . ASN A 1 90 ? 7.521 -0.266 -21.049 1.00 84.56 90 ASN A N 1
ATOM 655 C CA . ASN A 1 90 ? 6.670 0.526 -21.937 1.00 84.56 90 ASN A CA 1
ATOM 656 C C . ASN A 1 90 ? 5.309 0.866 -21.295 1.00 84.56 90 ASN A C 1
ATOM 658 O O . ASN A 1 90 ? 4.515 -0.032 -21.012 1.00 84.56 90 ASN A O 1
ATOM 662 N N . GLU A 1 91 ? 4.998 2.145 -21.128 1.00 82.12 91 GLU A N 1
ATOM 663 C CA . GLU A 1 91 ? 3.776 2.657 -20.496 1.00 82.12 91 GLU A CA 1
ATOM 664 C C . GLU A 1 91 ? 2.473 2.183 -21.165 1.00 82.12 91 GLU A C 1
ATOM 666 O O . GLU A 1 91 ? 1.438 2.063 -20.508 1.00 82.12 91 GLU A O 1
ATOM 671 N N . SER A 1 92 ? 2.521 1.818 -22.450 1.00 85.88 92 SER A N 1
ATOM 672 C CA . SER A 1 92 ? 1.372 1.341 -23.233 1.00 85.88 92 SER A CA 1
ATOM 673 C C . SER A 1 92 ? 1.099 -0.165 -23.100 1.00 85.88 92 SER A C 1
ATOM 675 O O . SER A 1 92 ? 0.173 -0.677 -23.731 1.00 85.88 92 SER A O 1
ATOM 677 N N . VAL A 1 93 ? 1.903 -0.910 -22.328 1.00 86.44 93 VAL A N 1
ATOM 678 C CA . VAL A 1 93 ? 1.813 -2.379 -22.254 1.00 86.44 93 VAL A CA 1
ATOM 679 C C . VAL A 1 93 ? 1.667 -2.867 -20.816 1.00 86.44 93 VAL A C 1
ATOM 681 O O . VAL A 1 93 ? 2.580 -2.723 -20.000 1.00 86.44 93 VAL A O 1
ATOM 684 N N . SER A 1 94 ? 0.548 -3.536 -20.531 1.00 89.25 94 SER A N 1
ATOM 685 C CA . SER A 1 94 ? 0.312 -4.207 -19.250 1.00 89.25 94 SER A CA 1
ATOM 686 C C . SER A 1 94 ? 1.299 -5.357 -19.024 1.00 89.25 94 SER A C 1
ATOM 688 O O . SER A 1 94 ? 1.535 -6.169 -19.925 1.00 89.25 94 SER A O 1
ATOM 690 N N . ARG A 1 95 ? 1.890 -5.437 -17.828 1.00 87.56 95 ARG A N 1
ATOM 691 C CA . ARG A 1 95 ? 2.953 -6.403 -17.500 1.00 87.56 95 ARG A CA 1
ATOM 692 C C . ARG A 1 95 ? 3.122 -6.586 -15.998 1.00 87.56 95 ARG A C 1
ATOM 694 O O . ARG A 1 95 ? 2.768 -5.716 -15.215 1.00 87.56 95 ARG A O 1
ATOM 701 N N . TYR A 1 96 ? 3.782 -7.673 -15.612 1.00 88.62 96 TYR A N 1
ATOM 702 C CA . TYR A 1 96 ? 4.372 -7.764 -14.278 1.00 88.62 96 TYR A CA 1
ATOM 703 C C . TYR A 1 96 ? 5.573 -6.826 -14.148 1.00 88.62 96 TYR A C 1
ATOM 705 O O . TYR A 1 96 ? 6.362 -6.695 -15.091 1.00 88.62 96 TYR A O 1
ATOM 713 N N . LEU A 1 97 ? 5.700 -6.204 -12.978 1.00 86.00 97 LEU A N 1
ATOM 714 C CA . LEU A 1 97 ? 6.857 -5.396 -12.609 1.00 86.00 97 LEU A CA 1
ATOM 715 C C . LEU A 1 97 ? 7.922 -6.270 -11.943 1.00 86.00 97 LEU A C 1
ATOM 717 O O . LEU A 1 97 ? 7.611 -7.246 -11.259 1.00 86.00 97 LEU A O 1
ATOM 721 N N . TRP A 1 98 ? 9.185 -5.910 -12.155 1.00 87.62 98 TRP A N 1
ATOM 722 C CA . TRP A 1 98 ? 10.342 -6.653 -11.657 1.00 87.62 98 TRP A CA 1
ATOM 723 C C . TRP A 1 98 ? 11.258 -5.740 -10.854 1.00 87.62 98 TRP A C 1
ATOM 725 O O . TRP A 1 98 ? 11.363 -4.553 -11.154 1.00 87.62 98 TRP A O 1
ATOM 735 N N . ASN A 1 99 ? 11.938 -6.306 -9.855 1.00 87.25 99 ASN A N 1
ATOM 736 C CA . ASN A 1 99 ? 12.892 -5.562 -9.038 1.00 87.25 99 ASN A CA 1
ATOM 737 C C . ASN A 1 99 ? 14.050 -5.046 -9.892 1.00 87.25 99 ASN A C 1
ATOM 739 O O . ASN A 1 99 ? 14.690 -5.813 -10.618 1.00 87.25 99 ASN A O 1
ATOM 743 N N . ASN A 1 100 ? 14.356 -3.763 -9.728 1.00 85.88 100 ASN A N 1
ATOM 744 C CA . ASN A 1 100 ? 15.547 -3.150 -10.289 1.00 85.88 100 ASN A CA 1
ATOM 745 C C . ASN A 1 100 ? 16.714 -3.270 -9.302 1.00 85.88 100 ASN A C 1
ATOM 747 O O . ASN A 1 100 ? 16.534 -3.397 -8.089 1.00 85.88 100 ASN A O 1
ATOM 751 N N . ALA A 1 101 ? 17.940 -3.233 -9.817 1.00 89.12 101 ALA A N 1
ATOM 752 C CA . ALA A 1 101 ? 19.121 -3.236 -8.965 1.00 89.12 101 ALA A CA 1
ATOM 753 C C . ALA A 1 101 ? 19.265 -1.889 -8.237 1.00 89.12 101 ALA A C 1
ATOM 755 O O . ALA A 1 101 ? 19.281 -0.844 -8.882 1.00 89.12 101 ALA A O 1
ATOM 756 N N . ASN A 1 102 ? 19.486 -1.927 -6.919 1.00 87.38 102 ASN A N 1
ATOM 757 C CA . ASN A 1 102 ? 19.668 -0.750 -6.051 1.00 87.38 102 ASN A CA 1
ATOM 758 C C . ASN A 1 102 ? 18.438 0.166 -5.922 1.00 87.38 102 ASN A C 1
ATOM 760 O O . ASN A 1 102 ? 18.578 1.329 -5.551 1.00 87.38 102 ASN A O 1
ATOM 764 N N . GLU A 1 103 ? 17.248 -0.359 -6.185 1.00 87.25 103 GLU A N 1
ATOM 765 C CA . GLU A 1 103 ? 15.980 0.331 -5.954 1.00 87.25 103 GLU A CA 1
ATOM 766 C C . GLU A 1 103 ? 15.120 -0.480 -4.981 1.00 87.25 103 GLU A C 1
ATOM 768 O O . GLU A 1 103 ? 15.358 -1.685 -4.829 1.00 87.25 103 GLU A O 1
ATOM 773 N N . PRO A 1 104 ? 14.132 0.145 -4.318 1.00 85.75 104 PRO A N 1
ATOM 774 C CA . PRO A 1 104 ? 13.176 -0.576 -3.495 1.00 85.75 104 PRO A CA 1
ATOM 775 C C . PRO A 1 104 ? 12.529 -1.749 -4.232 1.00 85.75 104 PRO A C 1
ATOM 777 O O . PRO A 1 104 ? 12.239 -1.679 -5.429 1.00 85.75 104 PRO A O 1
ATOM 780 N N . HIS A 1 105 ? 12.282 -2.834 -3.504 1.00 87.12 105 HIS A N 1
ATOM 781 C CA . HIS A 1 105 ? 11.601 -3.986 -4.066 1.00 87.12 105 HIS A CA 1
ATOM 782 C C . HIS A 1 105 ? 10.158 -3.648 -4.460 1.00 87.12 105 HIS 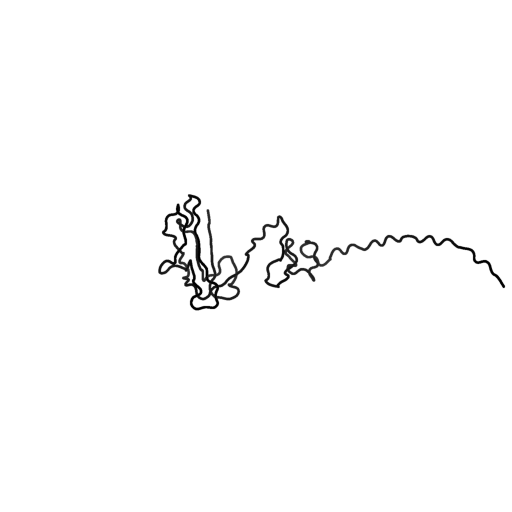A C 1
ATOM 784 O O . HIS A 1 105 ? 9.397 -3.031 -3.713 1.00 87.12 105 HIS A O 1
ATOM 790 N N . ILE A 1 106 ? 9.785 -4.130 -5.644 1.00 83.69 106 ILE A N 1
ATOM 791 C CA . ILE A 1 106 ? 8.430 -4.102 -6.198 1.00 83.69 106 ILE A CA 1
ATOM 792 C C . ILE A 1 106 ? 7.792 -5.492 -6.234 1.00 83.69 106 ILE A C 1
ATOM 794 O O . ILE A 1 106 ? 6.594 -5.642 -6.432 1.00 83.69 106 ILE A O 1
ATOM 798 N N . ALA A 1 107 ? 8.592 -6.528 -6.024 1.00 86.19 107 ALA A N 1
ATOM 799 C CA . ALA A 1 107 ? 8.139 -7.888 -5.845 1.00 86.19 107 ALA A CA 1
ATOM 800 C C . ALA A 1 107 ? 8.993 -8.564 -4.772 1.00 86.19 107 ALA A C 1
ATOM 802 O O . ALA A 1 107 ? 10.219 -8.414 -4.732 1.00 86.19 107 ALA A O 1
ATOM 803 N N . HIS A 1 108 ? 8.351 -9.350 -3.920 1.00 84.06 108 HIS A N 1
ATOM 804 C CA . HIS A 1 108 ? 9.009 -10.165 -2.915 1.00 84.06 108 HIS A CA 1
ATOM 805 C C . HIS A 1 108 ? 8.461 -11.586 -2.986 1.00 84.06 108 HIS A C 1
ATOM 807 O O . HIS A 1 108 ? 7.260 -11.810 -2.860 1.00 84.06 108 HIS A O 1
ATOM 813 N N . ASN A 1 109 ? 9.345 -12.558 -3.194 1.00 79.19 109 ASN A N 1
ATOM 814 C CA . ASN A 1 109 ? 8.977 -13.964 -3.110 1.00 79.19 109 ASN A CA 1
ATOM 815 C C . ASN A 1 109 ? 9.274 -14.465 -1.698 1.00 79.19 109 ASN A C 1
ATOM 817 O O . ASN A 1 109 ? 10.430 -14.376 -1.277 1.00 79.19 109 ASN A O 1
ATOM 821 N N . GLN A 1 110 ? 8.279 -15.052 -1.027 1.00 74.75 110 GLN A N 1
ATOM 822 C CA . GLN A 1 110 ? 8.407 -15.657 0.305 1.00 74.75 110 GLN A CA 1
ATOM 823 C C . GLN A 1 110 ? 9.300 -16.908 0.238 1.00 74.75 110 GLN A C 1
ATOM 825 O O . GLN A 1 110 ? 8.841 -18.047 0.252 1.00 74.75 110 GLN A O 1
ATOM 830 N N . THR A 1 111 ? 10.604 -16.700 0.071 1.00 65.69 111 THR A N 1
ATOM 831 C CA . THR A 1 111 ? 11.558 -17.793 -0.143 1.00 65.69 111 THR A CA 1
ATOM 832 C C . THR A 1 111 ? 12.219 -18.198 1.171 1.00 65.69 111 THR A C 1
ATOM 834 O O . THR A 1 111 ? 12.496 -19.377 1.345 1.00 65.69 111 THR A O 1
ATOM 837 N N . ASN A 1 112 ? 12.451 -17.251 2.095 1.00 54.66 112 ASN A N 1
ATOM 838 C CA . ASN A 1 112 ? 13.180 -17.477 3.352 1.00 54.66 112 ASN A CA 1
ATOM 839 C C . ASN A 1 112 ? 12.662 -16.617 4.531 1.00 54.66 112 ASN A C 1
ATOM 841 O O . ASN A 1 112 ? 13.474 -16.065 5.267 1.00 54.66 112 ASN A O 1
ATOM 845 N N . GLY A 1 113 ? 11.345 -16.520 4.727 1.00 63.56 113 GLY A N 1
ATOM 846 C CA . GLY A 1 113 ? 10.754 -15.704 5.797 1.00 63.56 113 GLY A CA 1
ATOM 847 C C . GLY A 1 113 ? 9.320 -16.106 6.141 1.00 63.56 113 GLY A C 1
ATOM 848 O O . GLY A 1 113 ? 8.736 -16.970 5.478 1.00 63.56 113 GLY A O 1
ATOM 849 N N . THR A 1 114 ? 8.771 -15.500 7.196 1.00 67.06 114 THR A N 1
ATOM 850 C CA . THR A 1 114 ? 7.349 -15.607 7.573 1.00 67.06 114 THR A CA 1
ATOM 851 C C . THR A 1 114 ? 6.477 -14.573 6.858 1.00 67.06 114 THR A C 1
ATOM 853 O O . THR A 1 114 ? 5.265 -14.758 6.771 1.00 67.06 114 THR A O 1
ATOM 856 N N . GLU A 1 115 ? 7.086 -13.523 6.306 1.00 72.19 115 GLU A N 1
ATOM 857 C CA . GLU A 1 115 ? 6.421 -12.424 5.608 1.00 72.19 115 GLU A CA 1
ATOM 858 C C . GLU A 1 115 ? 5.738 -12.873 4.316 1.00 72.19 115 GLU A C 1
ATOM 860 O O . GLU A 1 115 ? 6.269 -13.675 3.546 1.00 72.19 115 GLU A O 1
ATOM 865 N N . MET A 1 116 ? 4.550 -12.327 4.050 1.00 74.44 116 MET A N 1
ATOM 866 C CA . MET A 1 116 ? 3.810 -12.616 2.824 1.00 74.44 116 MET A CA 1
ATOM 867 C C . MET A 1 116 ? 4.583 -12.162 1.580 1.00 74.44 116 MET A C 1
ATOM 869 O O . MET A 1 116 ? 5.132 -11.062 1.518 1.00 74.44 116 MET A O 1
ATOM 873 N N . GLY A 1 117 ? 4.587 -13.012 0.553 1.00 79.06 117 GLY A N 1
ATOM 874 C CA . GLY A 1 117 ? 5.089 -12.640 -0.764 1.00 79.06 117 GLY A CA 1
ATOM 875 C C . GLY A 1 117 ? 4.109 -11.725 -1.497 1.00 79.06 117 GLY A C 1
ATOM 876 O O . GLY A 1 117 ? 2.896 -11.861 -1.355 1.00 79.06 117 GLY A O 1
ATOM 877 N N . PHE A 1 118 ? 4.634 -10.832 -2.332 1.00 81.19 118 PHE A N 1
ATOM 878 C CA . PHE A 1 118 ? 3.835 -9.966 -3.193 1.00 81.19 118 PHE A CA 1
ATOM 879 C C . PHE A 1 118 ? 4.471 -9.810 -4.574 1.00 81.19 118 PHE A C 1
ATOM 881 O O . PHE A 1 118 ? 5.690 -9.853 -4.747 1.00 81.19 118 PHE A O 1
ATOM 888 N N . THR A 1 119 ? 3.624 -9.597 -5.575 1.00 85.19 119 THR A N 1
ATOM 889 C CA . THR A 1 119 ? 4.020 -9.292 -6.953 1.00 85.19 119 THR A CA 1
ATOM 890 C C . THR A 1 119 ? 3.063 -8.266 -7.519 1.00 85.19 119 THR A C 1
ATOM 892 O O . THR A 1 119 ? 1.862 -8.364 -7.270 1.00 85.19 119 THR A O 1
ATOM 895 N N . LEU A 1 120 ? 3.567 -7.340 -8.328 1.00 81.94 120 LEU A N 1
ATOM 896 C CA . LEU A 1 120 ? 2.741 -6.304 -8.929 1.00 81.94 120 LEU A CA 1
ATOM 897 C C . LEU A 1 120 ? 2.554 -6.497 -10.428 1.00 81.94 120 LEU A C 1
ATOM 899 O O . LEU A 1 120 ? 3.470 -6.900 -11.149 1.00 81.94 120 LEU A O 1
ATOM 903 N N . TYR A 1 121 ? 1.348 -6.168 -10.885 1.00 83.81 121 TYR A N 1
ATOM 904 C CA . TYR A 1 121 ? 0.962 -6.156 -12.287 1.00 83.81 121 TYR A CA 1
ATOM 905 C C . TYR A 1 121 ? 0.510 -4.748 -12.677 1.00 83.81 121 TYR A C 1
ATOM 907 O O . TYR A 1 121 ? -0.518 -4.261 -12.211 1.00 83.81 121 TYR A O 1
ATOM 915 N N . TYR A 1 122 ? 1.283 -4.101 -13.542 1.00 82.75 122 TYR A N 1
ATOM 916 C CA . TYR A 1 122 ? 0.923 -2.835 -14.160 1.00 82.75 122 TYR A CA 1
ATOM 917 C C . TYR A 1 122 ? -0.117 -3.071 -15.258 1.00 82.75 122 TYR A C 1
ATOM 919 O O . TYR A 1 122 ? 0.090 -3.895 -16.154 1.00 82.75 122 TYR A O 1
ATOM 927 N N . THR A 1 123 ? -1.215 -2.319 -15.209 1.00 85.69 123 THR A N 1
ATOM 928 C CA . THR A 1 123 ? -2.231 -2.290 -16.266 1.00 85.69 123 THR A CA 1
ATOM 929 C C . THR A 1 123 ? -2.182 -0.942 -16.962 1.00 85.69 123 THR A C 1
ATOM 931 O O . THR A 1 123 ? -2.449 0.081 -16.340 1.00 85.69 123 THR A O 1
ATOM 934 N N . SER A 1 124 ? -1.869 -0.938 -18.257 1.00 84.69 124 SER A N 1
ATOM 935 C CA . SER A 1 124 ? -1.857 0.299 -19.034 1.00 84.69 124 SER A CA 1
ATOM 936 C C . SER A 1 124 ? -3.274 0.790 -19.322 1.00 84.69 124 SER A C 1
ATOM 938 O O . SER A 1 124 ? -4.129 0.026 -19.776 1.00 84.69 124 SER A O 1
ATOM 940 N N . THR A 1 125 ? -3.495 2.088 -19.129 1.00 83.25 125 THR A N 1
ATOM 941 C CA . THR A 1 125 ? -4.702 2.816 -19.556 1.00 83.25 125 THR A CA 1
ATOM 942 C C . THR A 1 125 ? -4.455 3.681 -20.799 1.00 83.25 125 THR A C 1
ATOM 944 O O . THR A 1 125 ? -5.356 4.386 -21.250 1.00 83.25 125 THR A O 1
ATOM 947 N N . GLY A 1 126 ? -3.249 3.616 -21.381 1.00 77.31 126 GLY A N 1
ATOM 948 C CA . GLY A 1 126 ? -2.824 4.451 -22.511 1.00 77.31 126 GLY A CA 1
ATOM 949 C C . GLY A 1 126 ? -2.286 5.837 -22.129 1.00 77.31 126 GLY A C 1
ATOM 950 O O . GLY A 1 126 ? -2.061 6.651 -23.023 1.00 77.31 126 GLY A O 1
ATOM 951 N N . GLY A 1 127 ? -2.098 6.108 -20.832 1.00 75.50 127 GLY A N 1
ATOM 952 C CA . GLY A 1 127 ? -1.382 7.279 -20.310 1.00 75.50 127 GLY A CA 1
ATOM 953 C C . GLY A 1 127 ? 0.104 7.007 -20.040 1.00 75.50 127 GLY A C 1
ATOM 954 O O . GLY A 1 127 ? 0.635 5.975 -20.448 1.00 75.50 127 GLY A O 1
ATOM 955 N N . VAL A 1 128 ? 0.759 7.936 -19.336 1.00 70.81 128 VAL A N 1
ATOM 956 C CA . VAL A 1 128 ? 2.160 7.807 -18.885 1.00 70.81 128 VAL A CA 1
ATOM 957 C C . VAL A 1 128 ? 2.305 6.834 -17.706 1.00 70.81 128 VAL A C 1
ATOM 959 O O . VAL A 1 128 ? 3.302 6.113 -17.631 1.00 70.81 128 VAL A O 1
ATOM 962 N N . GLY A 1 129 ? 1.269 6.693 -16.871 1.00 71.31 129 GLY A N 1
ATOM 963 C CA . GLY A 1 129 ? 1.243 5.715 -15.779 1.00 71.31 129 GLY A CA 1
ATOM 964 C C . GLY A 1 129 ? 2.450 5.874 -14.853 1.00 71.31 129 GLY A C 1
ATOM 965 O O . GLY A 1 129 ? 2.913 6.974 -14.631 1.00 71.31 129 GLY A O 1
ATOM 966 N N . LEU A 1 130 ? 3.038 4.767 -14.398 1.00 69.19 130 LEU A N 1
ATOM 967 C CA . LEU A 1 130 ? 4.155 4.769 -13.437 1.00 69.19 130 LEU A CA 1
ATOM 968 C C . LEU A 1 130 ? 5.519 5.226 -14.013 1.00 69.19 130 LEU A C 1
ATOM 970 O O . LEU A 1 130 ? 6.547 5.065 -13.352 1.00 69.19 130 LEU A O 1
ATOM 974 N N . THR A 1 131 ? 5.573 5.705 -15.262 1.00 66.62 131 THR A N 1
ATOM 975 C CA . THR A 1 131 ? 6.845 5.983 -15.969 1.00 66.62 131 THR A CA 1
ATOM 976 C C . THR A 1 131 ? 7.359 7.419 -15.823 1.00 66.62 131 THR A C 1
ATOM 978 O O . THR A 1 131 ? 8.460 7.724 -16.285 1.00 66.62 131 THR A O 1
ATOM 981 N N . ASP A 1 132 ? 6.616 8.303 -15.161 1.00 66.44 132 ASP A N 1
ATOM 982 C CA . ASP A 1 132 ? 6.947 9.727 -14.985 1.00 66.44 132 ASP A CA 1
ATOM 983 C C . ASP A 1 132 ? 7.589 10.079 -13.627 1.00 66.44 132 ASP A C 1
ATOM 985 O O . ASP A 1 132 ? 8.012 11.221 -13.420 1.00 66.44 132 ASP A O 1
ATOM 989 N N . GLY A 1 133 ? 7.799 9.091 -12.751 1.00 61.59 133 GLY A N 1
ATOM 990 C CA . GLY A 1 133 ? 8.607 9.238 -11.532 1.00 61.59 133 GLY A CA 1
ATOM 991 C C . GLY A 1 133 ? 7.814 9.348 -10.229 1.00 61.59 133 GLY A C 1
ATOM 992 O O . GLY A 1 133 ? 8.361 9.806 -9.205 1.00 61.59 133 GLY A O 1
ATOM 993 N N . ASP A 1 134 ? 6.561 8.907 -10.258 1.00 65.56 134 ASP A N 1
ATOM 994 C CA . ASP A 1 134 ? 5.723 8.684 -9.086 1.00 65.56 134 ASP A CA 1
ATOM 995 C C . ASP A 1 134 ? 6.366 7.793 -8.024 1.00 65.56 134 ASP A C 1
ATOM 997 O O . ASP A 1 134 ? 7.292 7.013 -8.271 1.00 65.56 134 ASP A O 1
ATOM 1001 N N . TYR A 1 135 ? 5.924 7.970 -6.776 1.00 66.62 135 TYR A N 1
ATOM 1002 C CA . TYR A 1 135 ? 6.481 7.192 -5.677 1.00 66.62 135 TYR A CA 1
ATOM 1003 C C . TYR A 1 135 ? 5.832 5.812 -5.636 1.00 66.62 135 TYR A C 1
ATOM 1005 O O . TYR A 1 135 ? 4.648 5.681 -5.330 1.00 66.62 135 TYR A O 1
ATOM 1013 N N . PHE A 1 136 ? 6.635 4.782 -5.882 1.00 72.94 136 PHE A N 1
ATOM 1014 C CA . PHE A 1 136 ? 6.180 3.401 -5.911 1.00 72.94 136 PHE A CA 1
ATOM 1015 C C . PHE A 1 136 ? 7.213 2.483 -5.241 1.00 72.94 136 PHE A C 1
ATOM 1017 O O . PHE A 1 136 ? 8.413 2.619 -5.489 1.00 72.94 136 PHE A O 1
ATOM 1024 N N . GLY A 1 137 ? 6.770 1.559 -4.384 1.00 73.69 137 GLY A N 1
ATOM 1025 C CA . GLY A 1 137 ? 7.612 0.513 -3.787 1.00 73.69 137 GLY A CA 1
ATOM 1026 C C . GLY A 1 137 ? 7.732 0.552 -2.261 1.00 73.69 137 GLY A C 1
ATOM 1027 O O . GLY A 1 137 ? 7.042 1.300 -1.566 1.00 73.69 137 GLY A O 1
ATOM 1028 N N . THR A 1 138 ? 8.603 -0.309 -1.726 1.00 75.25 138 THR A N 1
ATOM 1029 C CA . THR A 1 138 ? 8.797 -0.454 -0.275 1.00 75.25 138 THR A CA 1
ATOM 1030 C C . THR A 1 138 ? 9.558 0.718 0.341 1.00 75.25 138 THR A C 1
ATOM 1032 O O . THR A 1 138 ? 10.601 1.120 -0.174 1.00 75.25 138 THR A O 1
ATOM 1035 N N . ILE A 1 139 ? 9.115 1.200 1.497 1.00 71.19 139 ILE A N 1
ATOM 1036 C CA . ILE A 1 139 ? 9.658 2.371 2.200 1.00 71.19 139 ILE A CA 1
ATOM 1037 C C . ILE A 1 139 ? 10.102 2.028 3.613 1.00 71.19 139 ILE A C 1
ATOM 1039 O O . ILE A 1 139 ? 9.481 1.191 4.250 1.00 71.19 139 ILE A O 1
ATOM 1043 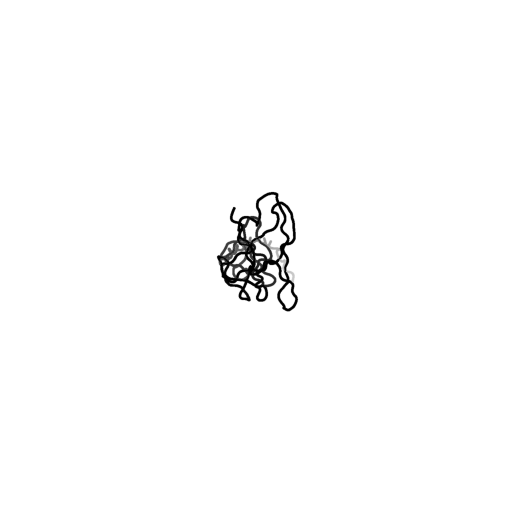N N . ASN A 1 140 ? 11.115 2.725 4.125 1.00 65.56 140 ASN A N 1
ATOM 1044 C CA . ASN A 1 140 ? 11.585 2.612 5.513 1.00 65.56 140 ASN A CA 1
ATOM 1045 C C . ASN A 1 140 ? 11.442 3.913 6.322 1.00 65.56 140 ASN A C 1
ATOM 1047 O O . ASN A 1 140 ? 12.053 4.065 7.380 1.00 65.56 140 ASN A O 1
ATOM 1051 N N . TYR A 1 141 ? 10.678 4.882 5.814 1.00 62.75 141 TYR A N 1
ATOM 1052 C CA . TYR A 1 141 ? 10.343 6.111 6.528 1.00 62.75 141 TYR A CA 1
ATOM 1053 C C . TYR A 1 141 ? 8.832 6.188 6.721 1.00 62.75 141 TYR A C 1
ATOM 1055 O O . TYR A 1 141 ? 8.066 5.846 5.827 1.00 62.75 141 TYR A O 1
ATOM 1063 N N . THR A 1 142 ? 8.395 6.651 7.886 1.00 55.47 142 THR A N 1
ATOM 1064 C CA . THR A 1 142 ? 6.988 6.950 8.138 1.00 55.47 142 THR A CA 1
ATOM 1065 C C . THR A 1 142 ? 6.659 8.258 7.419 1.00 55.47 142 THR A C 1
ATOM 1067 O O . THR A 1 142 ? 7.182 9.322 7.749 1.00 55.47 142 THR A O 1
ATOM 1070 N N . GLY A 1 143 ? 5.894 8.172 6.330 1.00 57.47 143 GLY A N 1
ATOM 1071 C CA . GLY A 1 143 ? 5.357 9.345 5.640 1.00 57.47 143 GLY A CA 1
ATOM 1072 C C . GLY A 1 143 ? 4.216 9.981 6.445 1.00 57.47 143 GLY A C 1
ATOM 1073 O O . GLY A 1 143 ? 4.277 10.103 7.663 1.00 57.47 143 GLY A O 1
ATOM 1074 N N . THR A 1 144 ? 3.130 10.358 5.768 1.00 49.59 144 THR A N 1
ATOM 1075 C CA . THR A 1 144 ? 1.877 10.808 6.412 1.00 49.59 144 THR A CA 1
ATOM 1076 C C . THR A 1 144 ? 1.171 9.689 7.190 1.00 49.59 144 THR A C 1
ATOM 1078 O O . THR A 1 144 ? 0.368 9.959 8.078 1.00 49.59 144 THR A O 1
ATOM 1081 N N . VAL A 1 145 ? 1.467 8.431 6.865 1.00 47.69 145 VAL A N 1
ATOM 1082 C CA . VAL A 1 145 ? 0.877 7.250 7.498 1.00 47.69 145 VAL A CA 1
ATOM 1083 C C . VAL A 1 145 ? 1.778 6.854 8.668 1.00 47.69 145 VAL A C 1
ATOM 1085 O O . VAL A 1 145 ? 2.984 6.676 8.486 1.00 47.69 145 VAL A O 1
ATOM 1088 N N . GLY A 1 146 ? 1.200 6.824 9.872 1.00 50.28 146 GLY A N 1
ATOM 1089 C CA . GLY A 1 146 ? 1.886 6.546 11.134 1.00 50.28 146 GLY A CA 1
ATOM 1090 C C . GLY A 1 146 ? 2.643 5.215 11.156 1.00 50.28 146 GLY A C 1
ATOM 1091 O O . GLY A 1 146 ? 2.563 4.420 10.227 1.00 50.28 146 GLY A O 1
ATOM 1092 N N . ASN A 1 147 ? 3.424 5.036 12.226 1.00 55.38 147 ASN A N 1
ATOM 1093 C CA . ASN A 1 147 ? 4.371 3.940 12.457 1.00 55.38 147 ASN A CA 1
ATOM 1094 C C . ASN A 1 147 ? 3.956 2.578 11.883 1.00 55.38 147 ASN A C 1
ATOM 1096 O O . ASN A 1 147 ? 2.814 2.157 12.019 1.00 55.38 147 ASN A O 1
ATOM 1100 N N . PHE A 1 148 ? 4.940 1.861 11.337 1.00 60.25 148 PHE A N 1
ATOM 1101 C CA . PHE A 1 148 ? 4.823 0.448 10.991 1.00 60.25 148 PHE A CA 1
ATOM 1102 C C . PHE A 1 148 ? 4.377 -0.353 12.227 1.00 60.25 148 PHE A C 1
ATOM 1104 O O . PHE A 1 148 ? 5.058 -0.319 13.254 1.00 60.25 148 PHE A O 1
ATOM 1111 N N . THR A 1 149 ? 3.225 -1.024 12.131 1.00 56.25 149 THR A N 1
ATOM 1112 C CA . THR A 1 149 ? 2.576 -1.736 13.246 1.00 56.25 149 THR A CA 1
ATOM 1113 C C . THR A 1 149 ? 3.453 -2.853 13.812 1.00 56.25 149 THR A C 1
ATOM 1115 O O . THR A 1 149 ? 3.546 -2.971 15.027 1.00 56.25 149 THR A O 1
ATOM 1118 N N . ASP A 1 150 ? 4.158 -3.592 12.948 1.00 56.62 150 ASP A N 1
ATOM 1119 C CA . ASP A 1 150 ? 5.183 -4.578 13.314 1.00 56.62 150 ASP A CA 1
ATOM 1120 C C . ASP A 1 150 ? 6.277 -4.617 12.229 1.00 56.62 150 ASP A C 1
ATOM 1122 O O . ASP A 1 150 ? 6.322 -5.516 11.388 1.00 56.62 150 ASP A O 1
ATOM 1126 N N . GLY A 1 151 ? 7.121 -3.581 12.166 1.00 60.44 151 GLY A N 1
ATOM 1127 C CA . GLY A 1 151 ? 8.403 -3.696 11.472 1.00 60.44 151 GLY A CA 1
ATOM 1128 C C . GLY A 1 151 ? 9.128 -2.399 11.102 1.00 60.44 151 GLY A C 1
ATOM 1129 O O . GLY A 1 151 ? 8.785 -1.326 11.593 1.00 60.44 151 GLY A O 1
ATOM 1130 N N . ASN A 1 152 ? 10.160 -2.467 10.254 1.00 67.94 152 ASN A N 1
ATOM 1131 C CA . ASN A 1 152 ? 10.935 -1.305 9.807 1.00 67.94 152 ASN A CA 1
ATOM 1132 C C . ASN A 1 152 ? 10.529 -0.767 8.432 1.00 67.94 152 ASN A C 1
ATOM 1134 O O . ASN A 1 152 ? 10.939 0.352 8.107 1.00 67.94 152 ASN A O 1
ATOM 1138 N N . ASN A 1 153 ? 9.743 -1.513 7.644 1.00 70.31 153 ASN A N 1
ATOM 1139 C CA . ASN A 1 153 ? 9.353 -1.096 6.298 1.00 70.31 153 ASN A CA 1
ATOM 1140 C C . ASN A 1 153 ? 7.853 -1.279 6.014 1.00 70.31 153 ASN A C 1
ATOM 1142 O O . ASN A 1 153 ? 7.184 -2.123 6.608 1.00 70.31 153 ASN A O 1
ATOM 1146 N N . GLY A 1 154 ? 7.338 -0.514 5.051 1.00 71.12 154 GLY A N 1
ATOM 1147 C CA . GLY A 1 154 ? 5.979 -0.614 4.508 1.00 71.12 154 GLY A CA 1
ATOM 1148 C C . GLY A 1 154 ? 5.975 -0.495 2.984 1.00 71.12 154 GLY A C 1
ATOM 1149 O O . GLY A 1 154 ? 7.036 -0.470 2.363 1.00 71.12 154 GLY A O 1
ATOM 1150 N N . TYR A 1 155 ? 4.796 -0.411 2.370 1.00 73.00 155 TYR A N 1
ATOM 1151 C CA . TYR A 1 155 ? 4.638 -0.235 0.923 1.00 73.00 155 TYR A CA 1
ATOM 1152 C C . TYR A 1 155 ? 3.895 1.067 0.630 1.00 73.00 155 TYR A C 1
ATOM 1154 O O . TYR A 1 155 ? 2.841 1.309 1.214 1.00 73.00 155 TYR A O 1
ATOM 1162 N N . GLN A 1 156 ? 4.431 1.908 -0.257 1.00 72.00 156 GLN A N 1
ATOM 1163 C CA . GLN A 1 156 ? 3.798 3.172 -0.625 1.00 72.00 156 GLN A CA 1
ATOM 1164 C C . GLN A 1 156 ? 3.564 3.258 -2.128 1.00 72.00 156 GLN A C 1
ATOM 1166 O O . GLN A 1 156 ? 4.435 2.950 -2.943 1.00 72.00 156 GLN A O 1
ATOM 1171 N N . MET A 1 157 ? 2.372 3.737 -2.465 1.00 70.31 157 MET A N 1
ATOM 1172 C CA . MET A 1 157 ? 1.968 4.140 -3.803 1.00 70.31 157 MET A CA 1
ATOM 1173 C C . MET A 1 157 ? 1.476 5.584 -3.678 1.00 70.31 157 MET A C 1
ATOM 1175 O O . MET A 1 157 ? 0.560 5.854 -2.904 1.00 70.31 157 MET A O 1
ATOM 1179 N N . SER A 1 158 ? 2.130 6.520 -4.358 1.00 61.91 158 SER A N 1
ATOM 1180 C CA . SER A 1 158 ? 1.700 7.914 -4.447 1.00 61.91 158 SER A CA 1
ATOM 1181 C C . SER A 1 158 ? 1.748 8.327 -5.906 1.00 61.91 158 SER A C 1
ATOM 1183 O O . SER A 1 158 ? 2.836 8.502 -6.452 1.00 61.91 158 SER A O 1
ATOM 1185 N N . ASP A 1 159 ? 0.555 8.480 -6.460 1.00 52.03 159 ASP A N 1
ATOM 1186 C CA . ASP A 1 159 ? 0.235 9.076 -7.754 1.00 52.03 159 ASP A CA 1
ATOM 1187 C C . ASP A 1 159 ? -0.293 10.492 -7.451 1.00 52.03 159 ASP A C 1
ATOM 1189 O O . ASP A 1 159 ? -1.106 10.652 -6.527 1.00 52.03 159 ASP A O 1
ATOM 1193 N N . VAL A 1 160 ? 0.279 11.526 -8.074 1.00 41.41 160 VAL A N 1
ATOM 1194 C CA . VAL A 1 160 ? 0.030 12.936 -7.700 1.00 41.41 160 VAL A CA 1
ATOM 1195 C C . VAL A 1 160 ? -0.630 13.750 -8.821 1.00 41.41 160 VAL A C 1
ATOM 1197 O O . VAL A 1 160 ? -0.806 14.962 -8.636 1.00 41.41 160 VAL A O 1
ATOM 1200 N N . ASP A 1 161 ? -1.036 13.137 -9.937 1.00 49.41 161 ASP A N 1
ATOM 1201 C CA . ASP A 1 161 ? -1.656 13.836 -11.076 1.00 49.41 161 ASP A CA 1
ATOM 1202 C C . ASP A 1 161 ? -2.923 13.196 -11.678 1.00 49.41 161 ASP A C 1
ATOM 1204 O O . ASP A 1 161 ? -3.021 11.971 -11.880 1.00 49.41 161 ASP A O 1
#

Foldseek 3Di:
DDDDDDDDDPPPDPPPPPPPPPPLPQQQCPLPDHCVQAPCSNDSFAGDDPPPPSDGPGGHPPDPDPCPVDWAFDAPWDADAPFADADPDDLQDKAKDADDPPHTGQWDDPPDDPGDTDTDIDDHPPDCPRHPPWHWHKHQDQDVHDDRPDYRIGTDGDDPD

Secondary structure (DSSP, 8-state):
--PPPP------------------TT-SS-SSS-TTT-SSTT-TT----SS-SSS-S---TT-----------BSSS---TT------S-TTS-EE--PPTTS--S-B--SSSSSPPB--EE---SS-GGGS--EEEEESS--SS---TTSSBEEEEE---